Protein AF-A0A168FIW5-F1 (afdb_monomer)

Sequence (121 aa):
MRLHALKKQDAGGMKPGEPNIRGALEMEELLKLAQSAGWSVARRGVVSPPEAMRDGYWEAKIVTSRSFQEGVLSQGFSNAQEESVLAFVPQIEQAMEQLEYVGARVTTMEVAWAVLERQQV

Solvent-accessible surface area (backbone atoms only — not comparable to full-atom values): 7525 Å² total; per-residue (Å²): 137,60,74,45,80,70,52,77,88,68,91,65,79,84,57,95,86,60,88,79,76,66,61,81,70,54,70,69,58,50,52,52,53,39,40,78,70,57,31,45,80,77,45,71,52,74,46,76,61,62,90,87,45,51,60,33,38,52,52,52,53,46,58,61,28,69,68,41,52,54,52,55,68,69,66,73,62,54,70,70,56,46,48,68,58,55,66,48,35,64,56,51,52,51,52,52,51,54,30,50,75,72,74,47,72,63,61,44,73,66,44,77,49,71,44,74,41,69,70,84,128

Secondary structure (DSSP, 8-state):
--GGGTS----SPPPTT------PPPHHHHHHHHHHTTEEEEEEEEEPPPTT--HHHHHHHHHTSHHHHHHHHTT---HHHHHHHHTTHHHHHHHHHHHHHTT--PPPPPEEEEEEEE---

InterPro domains:
  IPR029063 S-adenosyl-L-methionine-dependent methyltransferase superfamily [G3DSA:3.40.50.150] (1-107)

Foldseek 3Di:
DQPLVQDDPDPDDDDVPPDPCSDDDDPVSVQVVCVVVQKDFPDKDKAFDPQPDCVQVVVLCCLLDPVVLVVLVVRPDPPVVSCVSVVCNVVSVVVQVVCVVVVHHGGDDIDIDTDIDHDDD

pLDDT: mean 83.43, std 15.23, range [42.78, 96.81]

Nearest PDB structures (foldseek):
  7qho-assembly1_A  TM=2.309E-01  e=7.704E-01  Corynebacterium glutamicum ATCC 13032

Organism: NCBI:txid1081108

Mean predicted aligned error: 7.93 Å

Structure (mmCIF, N/CA/C/O backbone):
data_AF-A0A168FIW5-F1
#
_entry.id   AF-A0A168FIW5-F1
#
loop_
_atom_site.group_PDB
_atom_site.id
_atom_site.type_symbol
_atom_site.label_atom_id
_atom_site.label_alt_id
_atom_site.label_comp_id
_atom_site.label_asym_id
_atom_site.label_entity_id
_atom_site.label_seq_id
_atom_site.pdbx_PDB_ins_code
_atom_site.Cartn_x
_atom_site.Cartn_y
_atom_site.Cartn_z
_atom_site.occupancy
_atom_site.B_iso_or_equiv
_atom_site.auth_seq_id
_atom_site.auth_comp_id
_atom_site.auth_asym_id
_atom_site.auth_atom_id
_atom_site.pdbx_PDB_model_num
ATOM 1 N N . MET A 1 1 ? -5.310 -4.766 11.934 1.00 50.88 1 MET A N 1
ATOM 2 C CA . MET A 1 1 ? -6.778 -4.610 11.784 1.00 50.88 1 MET A CA 1
ATOM 3 C C . MET A 1 1 ? -7.055 -4.141 10.358 1.00 50.88 1 MET A C 1
ATOM 5 O O . MET A 1 1 ? -6.243 -3.380 9.852 1.00 50.88 1 MET A O 1
ATOM 9 N N . ARG A 1 2 ? -8.105 -4.614 9.670 1.00 57.16 2 ARG A N 1
ATOM 10 C CA . ARG A 1 2 ? -8.351 -4.263 8.256 1.00 57.16 2 ARG A CA 1
ATOM 11 C C . ARG A 1 2 ? -9.496 -3.233 8.161 1.00 57.16 2 ARG A C 1
ATOM 13 O O . ARG A 1 2 ? -10.622 -3.571 8.501 1.00 57.16 2 ARG A O 1
ATOM 20 N N . LEU A 1 3 ? -9.222 -2.005 7.697 1.00 57.25 3 LEU A N 1
ATOM 21 C CA . LEU A 1 3 ? -10.173 -0.866 7.657 1.00 57.25 3 LEU A CA 1
ATOM 22 C C . LEU A 1 3 ? -11.531 -1.209 7.011 1.00 57.25 3 LEU A C 1
ATOM 24 O O . LEU A 1 3 ? -12.585 -0.789 7.473 1.00 57.25 3 LEU A O 1
ATOM 28 N N . HIS A 1 4 ? -11.522 -2.024 5.961 1.00 60.12 4 HIS A N 1
ATOM 29 C CA . HIS A 1 4 ? -12.734 -2.447 5.259 1.00 60.12 4 HIS A CA 1
ATOM 30 C C . HIS A 1 4 ? -13.662 -3.348 6.075 1.00 60.12 4 HIS A C 1
ATOM 32 O O . HIS A 1 4 ? -14.856 -3.379 5.806 1.00 60.12 4 HIS A O 1
ATOM 38 N N . ALA A 1 5 ? -13.119 -4.093 7.041 1.00 60.72 5 ALA A N 1
ATOM 39 C CA . ALA A 1 5 ? -13.896 -4.983 7.893 1.00 60.72 5 ALA A CA 1
ATOM 40 C C . ALA A 1 5 ? -14.692 -4.191 8.942 1.00 60.72 5 ALA A C 1
ATOM 42 O O . ALA A 1 5 ? -15.575 -4.744 9.589 1.00 60.72 5 ALA A O 1
ATOM 43 N N . LEU A 1 6 ? -14.371 -2.902 9.107 1.00 56.97 6 LEU A N 1
ATOM 44 C CA . LEU A 1 6 ? -15.032 -1.985 10.031 1.00 56.97 6 LEU A CA 1
ATOM 45 C C . LEU A 1 6 ? -16.151 -1.178 9.366 1.00 56.97 6 LEU A C 1
ATOM 47 O O . LEU A 1 6 ? -17.055 -0.710 10.054 1.00 56.97 6 LEU A O 1
ATOM 51 N N . LYS A 1 7 ? -16.114 -1.010 8.038 1.00 58.22 7 LYS A N 1
ATOM 52 C CA . LYS A 1 7 ? -17.191 -0.333 7.312 1.00 58.22 7 LYS A CA 1
ATOM 53 C C . LYS A 1 7 ? -18.417 -1.242 7.247 1.00 58.22 7 LYS A C 1
ATOM 55 O O . LYS A 1 7 ? -18.333 -2.368 6.755 1.00 58.22 7 LYS A O 1
ATOM 60 N N . LYS A 1 8 ? -19.583 -0.734 7.665 1.00 56.59 8 LYS A N 1
ATOM 61 C CA . LYS A 1 8 ? -20.862 -1.313 7.228 1.00 56.59 8 LYS A CA 1
ATOM 62 C C . LYS A 1 8 ? -20.891 -1.259 5.699 1.00 56.59 8 LYS A C 1
ATOM 64 O O . LYS A 1 8 ? -20.495 -0.256 5.109 1.00 56.59 8 LYS A O 1
ATOM 69 N N . GLN A 1 9 ? -21.299 -2.350 5.054 1.00 53.75 9 GLN A N 1
ATOM 70 C CA . GLN A 1 9 ? -21.519 -2.349 3.610 1.00 53.75 9 GLN A CA 1
ATOM 71 C C . GLN A 1 9 ? -22.715 -1.439 3.310 1.00 53.75 9 GLN A C 1
ATOM 73 O O . GLN A 1 9 ? -23.857 -1.889 3.327 1.00 53.75 9 GLN A O 1
ATOM 78 N N . ASP A 1 10 ? -22.463 -0.154 3.077 1.00 48.66 10 ASP A N 1
ATOM 79 C CA . ASP A 1 10 ? -23.500 0.750 2.598 1.00 48.66 10 ASP A CA 1
ATOM 80 C C . ASP A 1 10 ? -23.851 0.389 1.151 1.00 48.66 10 ASP A C 1
ATOM 82 O O . ASP A 1 10 ? -22.985 0.276 0.283 1.00 48.66 10 ASP A O 1
ATOM 86 N N . ALA A 1 11 ? -25.148 0.203 0.897 1.00 47.94 11 ALA A N 1
ATOM 87 C CA . ALA A 1 11 ? -25.722 -0.078 -0.420 1.00 47.94 11 ALA A CA 1
ATOM 88 C C . ALA A 1 11 ? -25.756 1.161 -1.347 1.00 47.94 11 ALA A C 1
ATOM 90 O O . ALA A 1 11 ? -26.326 1.111 -2.436 1.00 47.94 11 ALA A O 1
ATOM 91 N N . GLY A 1 12 ? -25.181 2.286 -0.908 1.00 50.69 12 GLY A N 1
ATOM 92 C CA . GLY A 1 12 ? -25.067 3.517 -1.682 1.00 50.69 12 GLY A CA 1
ATOM 93 C C . GLY A 1 12 ? -23.905 3.432 -2.667 1.00 50.69 12 GLY A C 1
ATOM 94 O O . GLY A 1 12 ? -22.799 3.056 -2.291 1.00 50.69 12 GLY A O 1
ATOM 95 N N . GLY A 1 13 ? -24.166 3.760 -3.933 1.00 51.50 13 GLY A N 1
ATOM 96 C CA . GLY A 1 13 ? -23.173 3.713 -5.005 1.00 51.50 13 GLY A CA 1
ATOM 97 C C . GLY A 1 13 ? -21.877 4.449 -4.654 1.00 51.50 13 GLY A C 1
ATOM 98 O O . GLY A 1 13 ? -21.897 5.513 -4.038 1.00 51.50 13 GLY A O 1
ATOM 99 N N . MET A 1 14 ? -20.758 3.852 -5.066 1.00 52.03 14 MET A N 1
ATOM 100 C CA . MET A 1 14 ? -19.405 4.313 -4.766 1.00 52.03 14 MET A CA 1
ATOM 101 C C . MET A 1 14 ? -19.202 5.747 -5.264 1.00 52.03 14 MET A C 1
ATOM 103 O O . MET A 1 14 ? -19.408 6.032 -6.449 1.00 52.03 14 MET A O 1
ATOM 107 N N . LYS A 1 15 ? -18.812 6.660 -4.372 1.00 56.97 15 LYS A N 1
ATOM 108 C CA . LYS A 1 15 ? -18.520 8.044 -4.768 1.00 56.97 15 LYS A CA 1
ATOM 109 C C . LYS A 1 15 ? -17.138 8.105 -5.430 1.00 56.97 15 LYS A C 1
ATOM 111 O O . LYS A 1 15 ? -16.210 7.450 -4.949 1.00 56.97 15 LYS A O 1
ATOM 116 N N . PRO A 1 16 ? -16.950 8.903 -6.497 1.00 42.78 16 PRO A N 1
ATOM 117 C CA . PRO A 1 16 ? -15.618 9.170 -7.031 1.00 42.78 16 PRO A CA 1
ATOM 118 C C . PRO A 1 16 ? -14.711 9.720 -5.918 1.00 42.78 16 PRO A C 1
ATOM 120 O O . PRO A 1 16 ? -15.031 10.745 -5.320 1.00 42.78 16 PRO A O 1
ATOM 123 N N . GLY A 1 17 ? -13.614 9.021 -5.615 1.00 52.50 17 GLY A N 1
ATOM 124 C CA . GLY A 1 17 ? -12.677 9.384 -4.542 1.00 52.50 17 GLY A CA 1
ATOM 125 C C . GLY A 1 17 ? -12.814 8.584 -3.241 1.00 52.50 17 GLY A C 1
ATOM 126 O O . GLY A 1 17 ? -12.033 8.807 -2.319 1.00 52.50 17 GLY A O 1
ATOM 127 N N . GLU A 1 18 ? -13.754 7.639 -3.142 1.00 58.22 18 GLU A N 1
ATOM 128 C CA . GLU A 1 18 ? -13.751 6.688 -2.027 1.00 58.22 18 GLU A CA 1
ATOM 129 C C . GLU A 1 18 ? -12.558 5.716 -2.128 1.00 58.22 18 GLU A C 1
ATOM 131 O O . GLU A 1 18 ? -12.280 5.196 -3.211 1.00 58.22 18 GLU A O 1
ATOM 136 N N . PRO A 1 19 ? -11.851 5.432 -1.015 1.00 56.06 19 PRO A N 1
ATOM 137 C CA . PRO A 1 19 ? -10.819 4.403 -0.992 1.00 56.06 19 PRO A CA 1
ATOM 138 C C . PRO A 1 19 ? -11.416 3.036 -1.351 1.00 56.06 19 PRO A C 1
ATOM 140 O O . PRO A 1 19 ? -12.276 2.512 -0.636 1.00 56.06 19 PRO A O 1
ATOM 143 N N . ASN A 1 20 ? -10.938 2.450 -2.450 1.00 58.38 20 ASN A N 1
ATOM 144 C CA . ASN A 1 20 ? -11.497 1.220 -3.026 1.00 58.38 20 ASN A CA 1
ATOM 145 C C . ASN A 1 20 ? -10.805 -0.056 -2.551 1.00 58.38 20 ASN A C 1
ATOM 147 O O . ASN A 1 20 ? -11.297 -1.158 -2.803 1.00 58.38 20 ASN A O 1
ATOM 151 N N . ILE A 1 21 ? -9.685 0.069 -1.839 1.00 59.44 21 ILE A N 1
ATOM 152 C CA . ILE A 1 21 ? -8.975 -1.078 -1.280 1.00 59.44 21 ILE A CA 1
ATOM 153 C C . ILE A 1 21 ? -9.751 -1.558 -0.055 1.00 59.44 21 ILE A C 1
ATOM 155 O O . ILE A 1 21 ? -9.543 -1.126 1.081 1.00 59.44 21 ILE A O 1
ATOM 159 N N . ARG A 1 22 ? -10.657 -2.510 -0.288 1.00 58.50 22 ARG A N 1
ATOM 160 C CA . ARG A 1 22 ? -11.442 -3.194 0.746 1.00 58.50 22 ARG A CA 1
ATOM 161 C C . ARG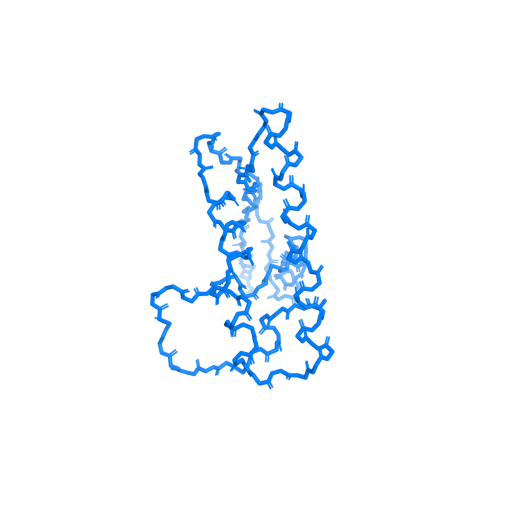 A 1 22 ? -10.624 -4.297 1.431 1.00 58.50 22 ARG A C 1
ATOM 163 O O . ARG A 1 22 ? -11.163 -5.328 1.781 1.00 58.50 22 ARG A O 1
ATOM 170 N N . GLY A 1 23 ? -9.328 -4.034 1.622 1.00 58.06 23 GLY A N 1
ATOM 171 C CA . GLY A 1 23 ? -8.257 -4.925 2.071 1.00 58.06 23 GLY A CA 1
ATOM 172 C C . GLY A 1 23 ? -7.937 -6.088 1.140 1.00 58.06 23 GLY A C 1
ATOM 173 O O . GLY A 1 23 ? -8.810 -6.732 0.570 1.00 58.06 23 GLY A O 1
ATOM 174 N N . ALA A 1 24 ? -6.642 -6.353 1.018 1.00 59.25 24 ALA A N 1
ATOM 175 C CA . ALA A 1 24 ? -6.132 -7.507 0.310 1.00 59.25 24 ALA A CA 1
ATOM 176 C C . ALA A 1 24 ? -6.023 -8.676 1.298 1.00 59.25 24 ALA A C 1
ATOM 178 O O . ALA A 1 24 ? -5.394 -8.559 2.350 1.00 59.25 24 ALA A O 1
ATOM 179 N N . LEU A 1 25 ? -6.682 -9.790 0.985 1.00 66.88 25 LEU A N 1
ATOM 180 C CA . LEU A 1 25 ? -6.151 -11.086 1.392 1.00 66.88 25 LEU A CA 1
ATOM 181 C C . LEU A 1 25 ? -4.831 -11.272 0.642 1.00 66.88 25 LEU A C 1
ATOM 183 O O . LEU A 1 25 ? -4.737 -10.882 -0.526 1.00 66.88 25 LEU A O 1
ATOM 187 N N . GLU A 1 26 ? -3.836 -11.866 1.294 1.00 82.94 26 GLU A N 1
ATOM 188 C CA . GLU A 1 26 ? -2.620 -12.254 0.581 1.00 82.94 26 GLU A CA 1
ATOM 189 C C . GLU A 1 26 ? -2.994 -13.228 -0.542 1.00 82.94 26 GLU A C 1
ATOM 191 O O . GLU A 1 26 ? -3.949 -14.004 -0.412 1.00 82.94 26 GLU A O 1
ATOM 196 N N . MET A 1 27 ? -2.249 -13.217 -1.650 1.00 86.50 27 MET A N 1
ATOM 197 C CA . MET A 1 27 ? -2.559 -14.067 -2.807 1.00 86.50 27 MET A CA 1
ATOM 198 C C . MET A 1 27 ? -2.765 -15.532 -2.393 1.00 86.50 27 MET A C 1
ATOM 200 O O . MET A 1 27 ? -3.727 -16.170 -2.807 1.00 86.50 27 MET A O 1
ATOM 204 N N . GLU A 1 28 ? -1.910 -16.056 -1.517 1.00 90.00 28 GLU A N 1
ATOM 205 C CA . GLU A 1 28 ? -2.005 -17.436 -1.030 1.00 90.00 28 GLU A CA 1
ATOM 206 C C . GLU A 1 28 ? -3.271 -17.701 -0.201 1.00 90.00 28 GLU A C 1
ATOM 208 O O . GLU A 1 28 ? -3.827 -18.798 -0.250 1.00 90.00 28 GLU A O 1
ATOM 213 N N . GLU A 1 29 ? -3.770 -16.709 0.538 1.00 89.44 29 GLU A N 1
ATOM 214 C CA . GLU A 1 29 ? -5.039 -16.822 1.264 1.00 89.44 29 GLU A CA 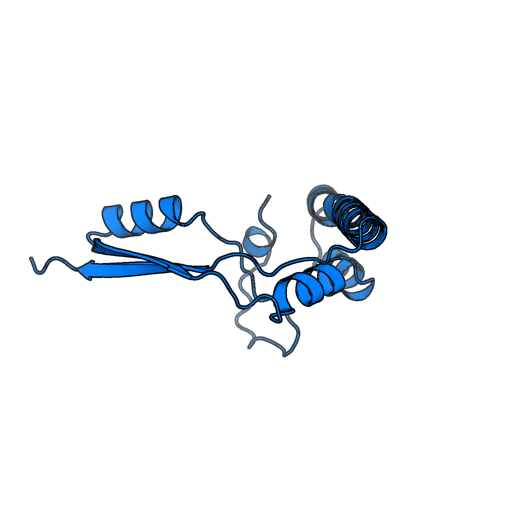1
ATOM 215 C C . GLU A 1 29 ? -6.222 -16.882 0.286 1.00 89.44 29 GLU A C 1
ATOM 217 O O . GLU A 1 29 ? -7.114 -17.718 0.450 1.00 89.44 29 GLU A O 1
ATOM 222 N N . LEU A 1 30 ? -6.197 -16.058 -0.771 1.00 88.56 30 LEU A N 1
ATOM 223 C CA . LEU A 1 30 ? -7.203 -16.085 -1.841 1.00 88.56 30 LEU A CA 1
ATOM 224 C C . LEU A 1 30 ? -7.223 -17.432 -2.570 1.00 88.56 30 LEU A C 1
ATOM 226 O O . LEU A 1 30 ? -8.294 -17.995 -2.799 1.00 88.56 30 LEU A O 1
ATOM 230 N N . LEU A 1 31 ? -6.050 -17.974 -2.908 1.00 91.88 31 LEU A N 1
ATOM 231 C CA . LEU A 1 31 ? -5.950 -19.255 -3.612 1.00 91.88 31 LEU A CA 1
ATOM 232 C C . LEU A 1 31 ? -6.409 -20.429 -2.742 1.00 91.88 31 LEU A C 1
ATOM 234 O O . LEU A 1 31 ? -7.101 -21.315 -3.243 1.00 91.88 31 LEU A O 1
ATOM 238 N N . LYS A 1 32 ? -6.086 -20.427 -1.443 1.00 91.75 32 LYS A N 1
ATOM 239 C CA . LYS A 1 32 ? -6.590 -21.438 -0.497 1.00 91.75 32 LYS A CA 1
ATOM 240 C C . LYS A 1 32 ? -8.113 -21.408 -0.391 1.00 91.75 32 LYS A C 1
ATOM 242 O O . LYS A 1 32 ? -8.738 -22.466 -0.379 1.00 91.75 32 LYS A O 1
ATOM 247 N N . LEU A 1 33 ? -8.708 -20.215 -0.349 1.00 91.06 33 LEU A N 1
ATOM 248 C CA . LEU A 1 33 ? -10.162 -20.059 -0.333 1.00 91.06 33 LEU A CA 1
ATOM 249 C C . LEU A 1 33 ? -10.804 -20.545 -1.641 1.00 91.06 33 LEU A C 1
ATOM 251 O O . LEU A 1 33 ? -11.840 -21.203 -1.617 1.00 91.06 33 LEU A O 1
ATOM 255 N N . ALA A 1 34 ? -10.183 -20.263 -2.787 1.00 90.88 34 ALA A N 1
ATOM 256 C CA . ALA A 1 34 ? -10.656 -20.772 -4.071 1.00 90.88 34 ALA A CA 1
ATOM 257 C C . ALA A 1 34 ? -10.632 -22.312 -4.113 1.00 90.88 34 ALA A C 1
ATOM 259 O O . ALA A 1 34 ? -11.606 -22.936 -4.536 1.00 90.88 34 ALA A O 1
ATOM 260 N N . GLN A 1 35 ? -9.558 -22.924 -3.608 1.00 91.69 35 GLN A N 1
ATOM 261 C CA . GLN A 1 35 ? -9.421 -24.381 -3.519 1.00 91.69 35 GLN A CA 1
ATOM 262 C C . GLN A 1 35 ? -10.467 -25.021 -2.613 1.00 91.69 35 GLN A C 1
ATOM 264 O O . GLN A 1 35 ? -11.097 -26.000 -3.012 1.00 91.69 35 GLN A O 1
ATOM 269 N N . SER A 1 36 ? -10.718 -24.452 -1.430 1.00 92.19 36 SER A N 1
ATOM 270 C CA . SER A 1 36 ? -11.774 -24.961 -0.545 1.00 92.19 36 SER A CA 1
ATOM 271 C C . SER A 1 36 ? -13.176 -24.822 -1.150 1.00 92.19 36 SER A C 1
ATOM 273 O O . SER A 1 36 ? -14.074 -25.579 -0.789 1.00 92.19 36 SER A O 1
ATOM 275 N N . ALA A 1 37 ? -13.355 -23.912 -2.111 1.00 92.56 37 ALA A N 1
ATOM 276 C CA . ALA A 1 37 ? -14.579 -23.736 -2.886 1.00 92.56 37 ALA A CA 1
ATOM 277 C C . ALA A 1 37 ? -14.649 -24.599 -4.169 1.00 92.56 37 ALA A C 1
ATOM 279 O O . ALA A 1 37 ? -15.561 -24.411 -4.977 1.00 92.56 37 ALA A O 1
ATOM 280 N N . GLY A 1 38 ? -13.713 -25.534 -4.375 1.00 93.94 38 GLY A N 1
ATOM 281 C CA . GLY A 1 38 ? -13.724 -26.470 -5.508 1.00 93.94 38 GLY A CA 1
ATOM 282 C C . GLY A 1 38 ? -13.093 -25.939 -6.800 1.00 93.94 38 GLY A C 1
ATOM 283 O O . GLY A 1 38 ? -13.351 -26.479 -7.877 1.00 93.94 38 GLY A O 1
ATOM 284 N N . TRP A 1 39 ? -12.282 -24.883 -6.717 1.00 95.62 39 TRP A N 1
ATOM 285 C CA . TRP A 1 39 ? -11.502 -24.375 -7.846 1.00 95.62 39 TRP A CA 1
ATOM 286 C C . TRP A 1 39 ? -10.059 -24.869 -7.785 1.00 95.62 39 TRP A C 1
ATOM 288 O O . TRP A 1 39 ? -9.445 -24.907 -6.724 1.00 95.62 39 TRP A O 1
ATOM 298 N N . SER A 1 40 ? -9.466 -25.176 -8.930 1.00 94.50 40 SER A N 1
ATOM 299 C CA . SER A 1 40 ? -8.033 -25.451 -9.045 1.00 94.50 40 SER A CA 1
ATOM 300 C C . SER A 1 40 ? -7.295 -24.264 -9.655 1.00 94.50 40 SER A C 1
ATOM 302 O O . SER A 1 40 ? -7.833 -23.544 -10.495 1.00 94.50 40 SER A O 1
ATOM 304 N N . VAL A 1 41 ? -6.038 -24.066 -9.257 1.00 94.50 41 VAL A N 1
ATOM 305 C CA . VAL A 1 41 ? -5.165 -23.047 -9.8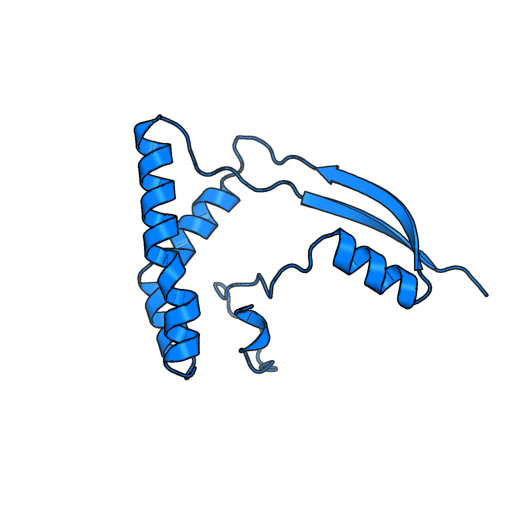53 1.00 94.50 41 VAL A CA 1
ATOM 306 C C . VAL A 1 41 ? -4.537 -23.624 -11.115 1.00 94.50 41 VAL A C 1
ATOM 308 O O . VAL A 1 41 ? -3.659 -24.476 -11.026 1.00 94.50 41 VAL A O 1
ATOM 311 N N . ALA A 1 42 ? -4.971 -23.156 -12.282 1.00 95.25 42 ALA A N 1
ATOM 312 C CA . ALA A 1 42 ? -4.415 -23.595 -13.561 1.00 95.25 42 ALA A CA 1
ATOM 313 C C . ALA A 1 42 ? -3.088 -22.890 -13.862 1.00 95.25 42 ALA A C 1
ATOM 315 O O . ALA A 1 42 ? -2.115 -23.503 -14.299 1.00 95.25 42 ALA A O 1
ATOM 316 N N . ARG A 1 43 ? -3.039 -21.574 -13.618 1.00 95.88 43 ARG A N 1
ATOM 317 C CA . ARG A 1 43 ? -1.855 -20.730 -13.824 1.00 95.88 43 ARG A CA 1
ATOM 318 C C . ARG A 1 43 ? -1.824 -19.616 -12.792 1.00 95.88 43 ARG A C 1
ATOM 320 O O . ARG A 1 43 ? -2.868 -19.173 -12.321 1.00 95.88 43 ARG A O 1
ATOM 327 N N . ARG A 1 44 ? -0.631 -19.123 -12.483 1.00 95.69 44 ARG A N 1
ATOM 328 C CA . ARG A 1 44 ? -0.438 -17.927 -11.664 1.00 95.69 44 ARG A CA 1
ATOM 329 C C . ARG A 1 44 ? 0.838 -17.207 -12.052 1.00 95.69 44 ARG A C 1
ATOM 331 O O . ARG A 1 44 ? 1.727 -17.814 -12.649 1.00 95.69 44 ARG A O 1
ATOM 338 N N . GLY A 1 45 ? 0.930 -15.944 -11.679 1.00 94.94 45 GLY A N 1
ATOM 339 C CA . GLY A 1 45 ? 2.128 -15.157 -11.888 1.00 94.94 45 GLY A CA 1
ATOM 340 C C . GLY A 1 45 ? 2.050 -13.803 -11.213 1.00 94.94 45 GLY A C 1
ATOM 341 O O . GLY A 1 45 ? 1.097 -13.482 -10.501 1.00 94.94 45 GLY A O 1
ATOM 342 N N . VAL A 1 46 ? 3.086 -13.021 -11.474 1.00 94.81 46 VAL A N 1
ATOM 343 C CA . VAL A 1 46 ? 3.238 -11.657 -10.995 1.00 94.81 46 VAL A CA 1
ATOM 344 C C . VAL A 1 46 ? 3.504 -10.767 -12.201 1.00 94.81 46 VAL A C 1
ATOM 346 O O . VAL A 1 46 ? 4.187 -11.174 -13.143 1.00 94.81 46 VAL A O 1
ATOM 349 N N . VAL A 1 47 ? 2.918 -9.577 -12.192 1.00 94.19 47 VAL A N 1
ATOM 350 C CA . VAL A 1 47 ? 3.199 -8.509 -13.147 1.00 94.19 47 VAL A CA 1
ATOM 351 C C . VAL A 1 47 ? 3.842 -7.371 -12.375 1.00 94.19 47 VAL A C 1
ATOM 353 O O . VAL A 1 47 ? 3.206 -6.761 -11.513 1.00 94.19 47 VAL A O 1
ATOM 356 N N . SER A 1 48 ? 5.101 -7.084 -12.691 1.00 94.12 48 SER A N 1
ATOM 357 C CA . SER A 1 48 ? 5.781 -5.905 -12.169 1.00 94.12 48 SER A CA 1
ATOM 358 C C . SER A 1 48 ? 5.291 -4.675 -12.948 1.00 94.12 48 SER A C 1
ATOM 360 O O . SER A 1 48 ? 5.307 -4.688 -14.186 1.00 94.12 48 SER A O 1
ATOM 362 N N . PRO A 1 49 ? 4.808 -3.623 -12.269 1.00 92.62 49 PRO A N 1
ATOM 363 C CA . PRO A 1 49 ? 4.361 -2.413 -12.941 1.00 92.62 49 PRO A CA 1
ATOM 364 C C . PRO A 1 49 ? 5.545 -1.680 -13.595 1.00 92.62 49 PRO A C 1
ATOM 366 O O . PRO A 1 49 ? 6.678 -1.793 -13.123 1.00 92.62 49 PRO A O 1
ATOM 369 N N . PRO A 1 50 ? 5.308 -0.888 -14.658 1.00 93.31 50 PRO A N 1
ATOM 370 C CA . PRO A 1 50 ? 6.338 -0.015 -15.213 1.00 93.31 50 PRO A CA 1
ATOM 371 C C . PRO A 1 50 ? 6.880 0.950 -14.151 1.00 93.31 50 PRO A C 1
ATOM 373 O O . PRO A 1 50 ? 6.103 1.494 -13.370 1.00 93.31 50 PRO A O 1
ATOM 376 N N . GLU A 1 51 ? 8.179 1.260 -14.179 1.00 87.88 51 GLU A N 1
ATOM 377 C CA . GLU A 1 51 ? 8.801 2.186 -13.211 1.00 87.88 51 GLU A CA 1
ATOM 378 C C . GLU A 1 51 ? 8.154 3.582 -13.197 1.00 87.88 51 GLU A C 1
ATOM 380 O O . GLU A 1 51 ? 8.129 4.262 -12.174 1.00 87.88 51 GLU A O 1
ATOM 385 N N . ALA A 1 52 ? 7.599 4.014 -14.333 1.00 91.12 52 ALA A N 1
ATOM 386 C CA . ALA A 1 52 ? 6.908 5.294 -14.457 1.00 91.12 52 ALA A CA 1
ATOM 387 C C . ALA A 1 52 ? 5.497 5.305 -13.833 1.00 91.12 52 ALA A C 1
ATOM 389 O O . ALA A 1 52 ? 4.881 6.370 -13.759 1.00 91.12 52 ALA A O 1
ATOM 390 N N . MET A 1 53 ? 4.966 4.152 -13.409 1.00 93.75 53 MET A N 1
ATOM 391 C CA . MET A 1 53 ? 3.646 4.040 -12.786 1.00 93.75 53 MET A CA 1
ATOM 392 C C . MET A 1 53 ? 3.665 4.647 -11.380 1.00 93.75 53 MET A C 1
ATOM 394 O O . MET A 1 53 ? 4.433 4.229 -10.512 1.00 93.75 53 MET A O 1
ATOM 398 N N . ARG A 1 54 ? 2.805 5.647 -11.155 1.00 91.38 54 ARG A N 1
ATOM 399 C CA . ARG A 1 54 ? 2.818 6.494 -9.950 1.00 91.38 54 ARG A CA 1
ATOM 400 C C . ARG A 1 54 ? 1.760 6.129 -8.916 1.00 91.38 54 ARG A C 1
ATOM 402 O O . ARG A 1 54 ? 1.663 6.829 -7.912 1.00 91.38 54 ARG A O 1
ATOM 409 N N . ASP A 1 55 ? 1.005 5.062 -9.134 1.00 90.88 55 ASP A N 1
ATOM 410 C CA . ASP A 1 55 ? -0.087 4.621 -8.271 1.00 90.88 55 ASP A CA 1
ATOM 411 C C . ASP A 1 55 ? 0.372 4.466 -6.816 1.00 90.88 55 ASP A C 1
ATOM 413 O O . ASP A 1 55 ? -0.221 5.074 -5.931 1.00 90.88 55 ASP A O 1
ATOM 417 N N . GLY A 1 56 ? 1.506 3.798 -6.562 1.00 90.38 56 GLY A N 1
ATOM 418 C CA . GLY A 1 56 ? 2.060 3.691 -5.204 1.00 90.38 56 GLY A CA 1
ATOM 419 C C . GLY A 1 56 ? 2.314 5.051 -4.537 1.00 90.38 56 GLY A C 1
ATOM 420 O O . GLY A 1 56 ? 1.972 5.257 -3.374 1.00 90.38 56 GLY A O 1
ATOM 421 N N . TYR A 1 57 ? 2.852 6.019 -5.287 1.00 91.88 57 TYR A N 1
ATOM 422 C CA . TYR A 1 57 ? 3.073 7.382 -4.797 1.00 91.88 57 TYR A CA 1
ATOM 423 C C . TYR A 1 57 ? 1.762 8.131 -4.526 1.00 91.88 57 TYR A C 1
ATOM 425 O O . TYR A 1 57 ? 1.653 8.828 -3.516 1.00 91.88 57 TYR A O 1
ATOM 433 N N . TRP A 1 58 ? 0.782 8.022 -5.426 1.00 91.25 58 TRP A N 1
ATOM 434 C CA . TRP A 1 58 ? -0.513 8.682 -5.266 1.00 91.25 58 TRP A CA 1
ATOM 435 C C . TRP A 1 58 ? -1.279 8.134 -4.066 1.00 91.25 58 TRP A C 1
ATOM 437 O O . TRP A 1 58 ? -1.754 8.926 -3.256 1.00 91.25 58 TRP A O 1
ATOM 447 N N . GLU A 1 59 ? -1.327 6.814 -3.900 1.00 89.44 59 GLU A N 1
ATOM 448 C CA . GLU A 1 59 ? -1.999 6.180 -2.763 1.00 89.44 59 GLU A CA 1
ATOM 449 C C . GLU A 1 59 ? -1.328 6.550 -1.435 1.00 89.44 59 GLU A C 1
ATOM 451 O O . GLU A 1 59 ? -2.012 6.927 -0.483 1.00 89.44 59 GLU A O 1
ATOM 456 N N . ALA A 1 60 ? 0.011 6.559 -1.381 1.00 91.19 60 ALA A N 1
ATOM 457 C CA . ALA A 1 60 ? 0.735 7.018 -0.196 1.00 91.19 60 ALA A CA 1
ATOM 458 C C . ALA A 1 60 ? 0.394 8.482 0.145 1.00 91.19 60 ALA A C 1
ATOM 460 O O . ALA A 1 60 ? 0.051 8.782 1.287 1.00 91.19 60 ALA A O 1
ATOM 461 N N . LYS A 1 61 ? 0.376 9.380 -0.854 1.00 92.00 61 LYS A N 1
ATOM 462 C CA . LYS A 1 61 ? -0.027 10.787 -0.669 1.00 92.00 61 LYS A CA 1
ATOM 463 C C . LYS A 1 61 ? -1.471 10.949 -0.197 1.00 92.00 61 LYS A C 1
ATOM 465 O O . LYS A 1 61 ? -1.749 11.870 0.569 1.00 92.00 61 LYS A O 1
ATOM 470 N N . ILE A 1 62 ? -2.388 10.102 -0.662 1.00 89.81 62 ILE A N 1
ATOM 471 C CA . ILE A 1 62 ? -3.778 10.118 -0.201 1.00 89.81 62 ILE A CA 1
ATOM 472 C C . ILE A 1 62 ? -3.849 9.688 1.261 1.00 89.81 62 ILE A C 1
ATOM 474 O O . ILE A 1 62 ? -4.457 10.405 2.053 1.00 89.81 62 ILE A O 1
ATOM 478 N N . VAL A 1 63 ? -3.200 8.588 1.646 1.00 89.00 63 VAL A N 1
ATOM 479 C CA . VAL A 1 63 ? -3.230 8.092 3.034 1.00 89.00 63 VAL A CA 1
ATOM 480 C C . VAL A 1 63 ? -2.621 9.098 4.014 1.00 89.00 63 VAL A C 1
ATOM 482 O O . VAL A 1 63 ? -3.144 9.273 5.113 1.00 89.00 63 VAL A O 1
ATOM 485 N N . THR A 1 64 ? -1.572 9.819 3.616 1.00 92.62 64 THR A N 1
ATOM 486 C CA . THR A 1 64 ? -0.975 10.871 4.455 1.00 92.62 64 THR A CA 1
ATOM 487 C C . THR A 1 64 ? -1.714 12.208 4.370 1.00 92.62 64 THR A C 1
ATOM 489 O O . THR A 1 64 ? -1.359 13.166 5.051 1.00 92.62 64 THR A O 1
ATOM 492 N N . SER A 1 65 ? -2.748 12.329 3.534 1.00 92.75 65 SER A N 1
ATOM 493 C CA . SER A 1 65 ? -3.490 13.581 3.401 1.00 92.75 65 SER A CA 1
ATOM 494 C C . SER A 1 65 ? -4.351 13.863 4.632 1.00 92.75 65 SER A C 1
ATOM 496 O O . SER A 1 65 ? -4.953 12.968 5.231 1.00 92.75 65 SER A O 1
ATOM 498 N N . ARG A 1 66 ? -4.515 15.150 4.950 1.00 92.62 66 ARG A N 1
ATOM 499 C CA . ARG A 1 66 ? -5.465 15.603 5.974 1.00 92.62 66 ARG A CA 1
ATOM 500 C C . ARG A 1 66 ? -6.888 15.106 5.699 1.00 92.62 66 ARG A C 1
ATOM 502 O O . ARG A 1 66 ? -7.571 14.675 6.620 1.00 92.62 66 ARG A O 1
ATOM 509 N N . SER A 1 67 ? -7.304 15.105 4.432 1.00 89.62 67 SER A N 1
ATOM 510 C CA . SER A 1 67 ? -8.621 14.615 4.014 1.00 89.62 67 SER A CA 1
ATOM 511 C C . SER A 1 67 ? -8.844 13.138 4.335 1.00 89.62 67 SER A C 1
ATOM 513 O O . SER A 1 67 ? -9.962 12.756 4.671 1.00 89.62 67 SER A O 1
ATOM 515 N N . PHE A 1 68 ? -7.805 12.301 4.265 1.00 88.88 68 PHE A N 1
ATOM 516 C CA . PHE A 1 68 ? -7.918 10.900 4.665 1.00 88.88 68 PHE A CA 1
ATOM 517 C C . PHE A 1 68 ? -8.109 10.773 6.176 1.00 88.88 68 PHE A C 1
ATOM 519 O O . PHE A 1 68 ? -9.008 10.060 6.617 1.00 88.88 68 PHE A O 1
ATOM 526 N N . GLN A 1 69 ? -7.319 11.506 6.964 1.00 90.62 69 GLN A N 1
ATOM 527 C CA . GLN A 1 69 ? -7.417 11.491 8.426 1.00 90.62 69 GLN A CA 1
ATOM 528 C C . GLN A 1 69 ? -8.797 11.966 8.906 1.00 90.62 69 GLN A C 1
ATOM 530 O O . GLN A 1 69 ? -9.455 11.276 9.682 1.00 90.62 69 GLN A O 1
ATOM 535 N N . GLU A 1 70 ? -9.283 13.095 8.380 1.00 90.56 70 GLU A N 1
ATOM 536 C CA . GLU A 1 70 ? -10.643 13.594 8.639 1.00 90.56 70 GLU A CA 1
ATOM 537 C C . GLU A 1 70 ? -11.705 12.580 8.186 1.00 90.56 70 GLU A C 1
ATOM 539 O O . GLU A 1 70 ? -12.689 12.337 8.886 1.00 90.56 70 GLU A O 1
ATOM 544 N N . GLY A 1 71 ? -11.467 11.926 7.046 1.00 86.50 71 GLY A N 1
ATOM 545 C CA . GLY A 1 71 ? -12.297 10.844 6.535 1.00 86.50 71 GLY A CA 1
ATOM 546 C C . GLY A 1 71 ? -12.431 9.684 7.520 1.00 86.50 71 GLY A C 1
ATOM 547 O O . GLY A 1 71 ? -13.556 9.236 7.736 1.00 86.50 71 GLY A O 1
ATOM 548 N N . VAL A 1 72 ? -11.335 9.238 8.145 1.00 86.19 72 VAL A N 1
ATOM 549 C CA . VAL A 1 72 ? -11.330 8.173 9.169 1.00 86.19 72 VAL A CA 1
ATOM 550 C C . VAL A 1 72 ? -12.118 8.596 10.409 1.00 86.19 72 VAL A C 1
ATOM 552 O O . VAL A 1 72 ? -13.005 7.855 10.827 1.00 86.19 72 VAL A O 1
ATOM 555 N N . LEU A 1 73 ? -11.860 9.797 10.938 1.00 88.19 73 LEU A N 1
ATOM 556 C CA . LEU A 1 73 ? -12.541 10.330 12.130 1.00 88.19 73 LEU A CA 1
ATOM 557 C C . LEU A 1 73 ? -14.053 10.520 11.911 1.00 88.19 73 LEU A C 1
ATOM 559 O O . LEU A 1 73 ? -14.856 10.424 12.834 1.00 88.19 73 LEU A O 1
ATOM 563 N N . SER A 1 74 ? -14.473 10.769 10.667 1.00 86.19 74 SER A N 1
ATOM 564 C CA . SER A 1 74 ? -15.892 10.929 10.326 1.00 86.19 74 SER A CA 1
ATOM 565 C C . SER A 1 74 ? -16.680 9.612 10.228 1.00 86.19 74 SER A C 1
ATOM 567 O O . SER A 1 74 ? -17.902 9.654 10.095 1.00 86.19 74 SER A O 1
ATOM 569 N N . GLN A 1 75 ? -16.024 8.442 10.289 1.00 79.12 75 GLN A N 1
ATOM 570 C CA . GLN A 1 75 ? -16.692 7.138 10.129 1.00 79.12 75 GLN A CA 1
ATOM 571 C C . GLN A 1 75 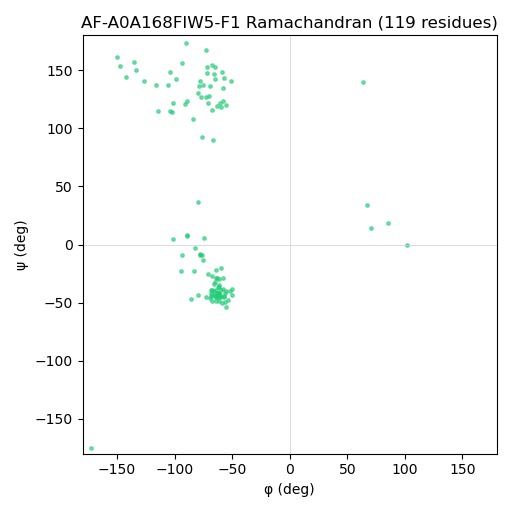? -17.445 6.664 11.384 1.00 79.12 75 GLN A C 1
ATOM 573 O O . GLN A 1 75 ? -18.167 5.669 11.310 1.00 79.12 75 GLN A O 1
ATOM 578 N N . GLY A 1 76 ? -17.283 7.338 12.530 1.00 82.25 76 GLY A N 1
ATOM 579 C CA . GLY A 1 76 ? -17.906 6.924 13.792 1.00 82.25 76 GLY A CA 1
ATOM 580 C C . GLY A 1 76 ? -17.350 5.602 14.331 1.00 82.25 76 GLY A C 1
ATOM 581 O O . GLY A 1 76 ? -18.097 4.795 14.889 1.00 82.25 76 GLY A O 1
ATOM 582 N N . PHE A 1 77 ? -16.056 5.352 14.118 1.00 85.00 77 PHE A N 1
ATOM 583 C CA . PHE A 1 77 ? -15.357 4.208 14.695 1.00 85.00 77 PHE A CA 1
ATOM 584 C C . PHE A 1 77 ? -15.125 4.409 16.198 1.00 85.00 77 PHE A C 1
ATOM 586 O O . PHE A 1 77 ? -15.306 5.496 16.741 1.00 85.00 77 PHE A O 1
ATOM 593 N N . SER A 1 78 ? -14.737 3.345 16.905 1.00 88.44 78 SER A N 1
ATOM 594 C CA . SER A 1 78 ? -14.259 3.513 18.279 1.00 88.44 78 SER A CA 1
ATOM 595 C C . SER A 1 78 ? -12.876 4.168 18.289 1.00 88.44 78 SER A C 1
ATOM 597 O O . SER A 1 78 ? -12.084 3.952 17.372 1.00 88.44 78 SER A O 1
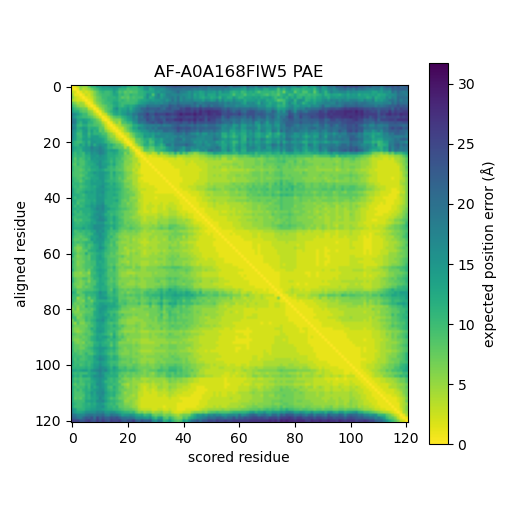ATOM 599 N N . ASN A 1 79 ? -12.536 4.882 19.365 1.00 89.00 79 ASN A N 1
ATOM 600 C CA . ASN A 1 79 ? -11.225 5.532 19.499 1.00 89.00 79 ASN A CA 1
ATOM 601 C C . ASN A 1 79 ? -10.055 4.564 19.239 1.00 89.00 79 ASN A C 1
ATOM 603 O O . ASN A 1 79 ? -9.103 4.916 18.558 1.00 89.00 79 ASN A O 1
ATOM 607 N N . ALA A 1 80 ? -10.151 3.317 19.718 1.00 88.00 80 ALA A N 1
ATOM 608 C CA . ALA A 1 80 ? -9.119 2.300 19.499 1.00 88.00 80 ALA A CA 1
ATOM 609 C C . ALA A 1 80 ? -8.982 1.891 18.019 1.00 88.00 80 ALA A C 1
ATOM 611 O O . ALA A 1 80 ? -7.891 1.566 17.554 1.00 88.00 80 ALA A O 1
ATOM 612 N N . GLN A 1 81 ? -10.086 1.886 17.267 1.00 84.12 81 GLN A N 1
ATOM 613 C CA . GLN A 1 81 ? -10.076 1.601 15.833 1.00 84.12 81 GLN A CA 1
ATOM 614 C C . GLN A 1 81 ? -9.479 2.769 15.046 1.00 84.12 81 GLN A C 1
ATOM 616 O O . GLN A 1 81 ? -8.624 2.536 14.192 1.00 84.12 81 GLN A O 1
ATOM 621 N N . GLU A 1 82 ? -9.880 4.002 15.361 1.00 89.19 82 GLU A N 1
ATOM 622 C CA . GLU A 1 82 ? -9.320 5.215 14.753 1.00 89.19 82 GLU A CA 1
ATOM 623 C C . GLU A 1 82 ? -7.814 5.304 14.995 1.00 89.19 82 GLU A C 1
ATOM 625 O O . GLU A 1 82 ? -7.045 5.414 14.041 1.00 89.19 82 GLU A O 1
ATOM 630 N N . GLU A 1 83 ? -7.386 5.147 16.249 1.00 89.50 83 GLU A N 1
ATOM 631 C CA . GLU A 1 83 ? -5.976 5.142 16.637 1.00 89.50 83 GLU A CA 1
ATOM 632 C C . GLU A 1 83 ? -5.198 4.060 15.883 1.00 89.50 83 GLU A C 1
ATOM 634 O O . GLU A 1 83 ? -4.139 4.338 15.324 1.00 89.50 83 GLU A O 1
ATOM 639 N N . SER A 1 84 ? -5.751 2.846 15.773 1.00 88.25 84 SER A N 1
ATOM 640 C CA . SER A 1 84 ? -5.082 1.751 15.061 1.00 88.25 84 SER A CA 1
ATOM 641 C C . SER A 1 84 ? -4.841 2.037 13.576 1.00 88.25 84 SER A C 1
ATOM 643 O O . SER A 1 84 ? -3.889 1.510 13.007 1.00 88.25 84 SER A O 1
ATOM 645 N N . VAL A 1 85 ? -5.693 2.845 12.939 1.00 85.62 85 VAL A N 1
ATOM 646 C CA . VAL A 1 85 ? -5.561 3.218 11.524 1.00 85.62 85 VAL A CA 1
ATOM 647 C C . VAL A 1 85 ? -4.634 4.423 11.383 1.00 85.62 85 VAL A C 1
ATOM 649 O O . VAL A 1 85 ? -3.718 4.405 10.561 1.00 85.62 85 VAL A O 1
ATOM 652 N N . LEU A 1 86 ? -4.840 5.454 12.204 1.00 90.31 86 LEU A N 1
ATOM 653 C CA . LEU A 1 86 ? -4.095 6.710 12.134 1.00 90.31 86 LEU A CA 1
ATOM 654 C C . LEU A 1 86 ? -2.638 6.563 12.590 1.00 90.31 86 LEU A C 1
ATOM 656 O O . LEU A 1 86 ? -1.782 7.295 12.099 1.00 90.31 86 LEU A O 1
ATOM 660 N N . ALA A 1 87 ? -2.317 5.578 13.435 1.00 92.19 87 ALA A N 1
ATOM 661 C CA . ALA A 1 87 ? -0.945 5.301 13.873 1.00 92.19 87 ALA A CA 1
ATOM 662 C C . ALA A 1 87 ? 0.026 4.956 12.724 1.00 92.19 87 ALA A C 1
ATOM 664 O O . ALA A 1 87 ? 1.242 5.080 12.887 1.00 92.19 87 ALA A O 1
ATOM 665 N N . PHE A 1 88 ? -0.482 4.530 11.561 1.00 89.31 88 PHE A N 1
ATOM 666 C CA . PHE A 1 88 ? 0.347 4.241 10.386 1.00 89.31 88 PHE A CA 1
ATOM 667 C C . PHE A 1 88 ? 0.692 5.483 9.563 1.00 89.31 88 PHE A C 1
ATOM 669 O O . PHE A 1 88 ? 1.697 5.469 8.859 1.00 89.31 88 PHE A O 1
ATOM 676 N N . VAL A 1 89 ? -0.092 6.560 9.661 1.00 93.19 89 VAL A N 1
ATOM 677 C CA . VAL A 1 89 ? 0.136 7.792 8.892 1.00 93.19 89 VAL A CA 1
ATOM 678 C C . VAL A 1 89 ? 1.547 8.361 9.101 1.00 93.19 89 VAL A C 1
ATOM 680 O O . VAL A 1 89 ? 2.259 8.480 8.104 1.00 93.19 89 VAL A O 1
ATOM 683 N N . PRO A 1 90 ? 2.021 8.616 10.340 1.00 95.12 90 PRO A N 1
ATOM 684 C CA . PRO A 1 90 ? 3.367 9.159 10.542 1.00 95.12 90 PRO A CA 1
ATOM 685 C C . PRO A 1 90 ? 4.476 8.201 10.080 1.00 95.12 90 PRO A C 1
ATOM 687 O O . PRO A 1 90 ? 5.539 8.641 9.653 1.00 95.12 90 PRO A O 1
ATOM 690 N N . GLN A 1 91 ? 4.238 6.885 10.124 1.00 93.69 91 GLN A N 1
ATOM 691 C CA . GLN A 1 91 ? 5.203 5.893 9.633 1.00 93.69 91 GLN A CA 1
ATOM 692 C C . GLN A 1 91 ? 5.342 5.960 8.106 1.00 93.69 91 GLN A C 1
ATOM 694 O O . GLN A 1 91 ? 6.447 5.852 7.577 1.00 93.69 91 GLN A O 1
ATOM 699 N N . ILE A 1 92 ? 4.227 6.160 7.397 1.00 93.62 92 ILE A N 1
ATOM 700 C CA . ILE A 1 92 ? 4.217 6.316 5.939 1.00 93.62 92 ILE A CA 1
ATOM 701 C C . ILE A 1 92 ? 4.886 7.637 5.549 1.00 93.62 92 ILE A C 1
ATOM 703 O O . ILE A 1 92 ? 5.718 7.635 4.646 1.00 93.62 92 ILE A O 1
ATOM 707 N N . GLU A 1 93 ? 4.585 8.737 6.245 1.00 95.50 93 GLU A N 1
ATOM 708 C CA . GLU A 1 93 ? 5.246 10.034 6.024 1.00 95.50 93 GLU A CA 1
ATOM 709 C C . GLU A 1 93 ? 6.766 9.913 6.170 1.00 95.50 93 GLU A C 1
ATOM 711 O O . GLU A 1 93 ? 7.504 10.267 5.250 1.00 95.50 93 GLU A O 1
ATOM 716 N N . GLN A 1 94 ? 7.232 9.300 7.262 1.00 96.38 94 GLN A N 1
ATOM 717 C CA . GLN A 1 94 ? 8.657 9.076 7.496 1.00 96.38 94 GLN A CA 1
ATOM 718 C C . GLN A 1 94 ? 9.303 8.214 6.400 1.00 96.38 94 GLN A C 1
ATOM 720 O O . GLN A 1 94 ? 10.401 8.521 5.934 1.00 96.38 94 GLN A O 1
ATOM 725 N N . ALA A 1 95 ? 8.641 7.139 5.966 1.00 95.50 95 ALA A N 1
ATOM 726 C CA . ALA A 1 95 ? 9.154 6.288 4.893 1.00 95.50 95 ALA A CA 1
ATOM 727 C C . ALA A 1 95 ? 9.253 7.048 3.558 1.00 95.50 95 ALA A C 1
ATOM 729 O O . ALA A 1 95 ? 10.223 6.882 2.816 1.00 95.50 95 ALA A O 1
ATOM 730 N N . MET A 1 96 ? 8.277 7.912 3.259 1.00 95.25 96 MET A N 1
ATOM 731 C CA . MET A 1 96 ? 8.303 8.758 2.064 1.00 95.25 96 MET A CA 1
ATOM 732 C C . MET A 1 96 ? 9.459 9.763 2.099 1.00 95.25 96 MET A C 1
ATOM 734 O O . MET A 1 96 ? 10.155 9.908 1.094 1.00 95.25 96 MET A O 1
ATOM 738 N N . GLU A 1 97 ? 9.697 10.409 3.242 1.00 95.62 97 GLU A N 1
ATOM 739 C CA . GLU A 1 97 ? 10.821 11.338 3.431 1.00 95.62 97 GLU A CA 1
ATOM 740 C C . GLU A 1 97 ? 12.178 10.638 3.275 1.00 95.62 97 GLU A C 1
ATOM 742 O O . GLU A 1 97 ? 13.081 11.163 2.622 1.00 95.62 97 GLU A O 1
ATOM 747 N N . GLN A 1 98 ? 12.324 9.426 3.820 1.00 96.81 98 GLN A N 1
ATOM 748 C CA . GLN A 1 98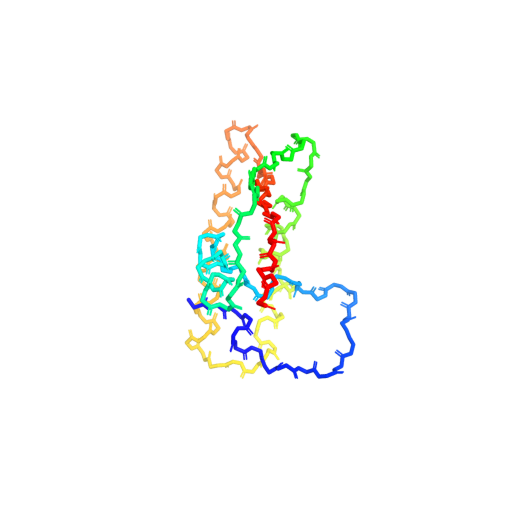 ? 13.548 8.632 3.676 1.00 96.81 98 GLN A CA 1
ATOM 749 C C . GLN A 1 98 ? 13.839 8.280 2.216 1.00 96.81 98 GLN A C 1
ATOM 751 O O . GLN A 1 98 ? 14.991 8.360 1.787 1.00 96.81 98 GLN A O 1
ATOM 756 N N . LEU A 1 99 ? 12.809 7.912 1.446 1.00 95.19 99 LEU A N 1
ATOM 757 C CA . LEU A 1 99 ? 12.952 7.642 0.015 1.00 95.19 99 LEU A CA 1
ATOM 758 C C . LEU A 1 99 ? 13.393 8.898 -0.738 1.00 95.19 99 LEU A C 1
ATOM 760 O O . LEU A 1 99 ? 14.323 8.828 -1.539 1.00 95.19 99 LEU A O 1
ATOM 764 N N . GLU A 1 100 ? 12.782 10.045 -0.444 1.00 93.62 100 GLU A N 1
ATOM 765 C CA . GLU A 1 100 ? 13.152 11.320 -1.062 1.00 93.62 100 GLU A CA 1
ATOM 766 C C . GLU A 1 100 ? 14.600 11.717 -0.738 1.00 93.62 100 GLU A C 1
ATOM 768 O O . GLU A 1 100 ? 15.346 12.101 -1.642 1.00 93.62 100 GLU A O 1
ATOM 773 N N . TYR A 1 101 ? 15.038 11.531 0.512 1.00 95.94 101 TYR A N 1
ATOM 774 C CA . TYR A 1 101 ? 16.410 11.811 0.949 1.00 95.94 101 TYR A CA 1
ATOM 775 C C . TYR A 1 101 ? 17.467 11.022 0.161 1.00 95.94 101 TYR A C 1
ATOM 777 O O . TYR A 1 101 ? 18.524 11.561 -0.168 1.00 95.94 101 TYR A O 1
ATOM 785 N N . VAL A 1 102 ? 17.187 9.758 -0.178 1.00 96.56 102 VAL A N 1
ATOM 786 C CA . VAL A 1 102 ? 18.105 8.910 -0.965 1.00 96.56 102 VAL A CA 1
ATOM 787 C C . VAL A 1 102 ? 17.896 9.027 -2.481 1.00 96.56 102 VAL A C 1
ATOM 789 O O . VAL A 1 102 ? 18.491 8.266 -3.243 1.00 96.56 102 VAL A O 1
ATOM 792 N N . GLY A 1 103 ? 17.053 9.957 -2.940 1.00 94.00 103 GLY A N 1
ATOM 793 C CA . GLY A 1 103 ? 16.731 10.131 -4.360 1.00 94.00 103 GLY A CA 1
ATOM 794 C C . GLY A 1 103 ? 15.867 9.011 -4.953 1.00 94.00 103 GLY A C 1
ATOM 795 O O . GLY A 1 103 ? 15.743 8.909 -6.174 1.00 94.00 103 GLY A O 1
ATOM 796 N N . ALA A 1 104 ? 15.265 8.177 -4.106 1.00 92.81 104 ALA A N 1
ATOM 797 C CA . ALA A 1 104 ? 14.304 7.155 -4.489 1.00 92.81 104 ALA A CA 1
ATOM 798 C C . ALA A 1 104 ? 12.869 7.708 -4.460 1.00 92.81 104 ALA A C 1
ATOM 800 O O . ALA A 1 104 ? 12.595 8.839 -4.055 1.00 92.81 104 ALA A O 1
ATOM 801 N N . ARG A 1 105 ? 11.918 6.901 -4.932 1.00 89.56 105 ARG A N 1
ATOM 802 C CA . ARG A 1 105 ? 10.491 7.240 -4.937 1.00 89.56 105 ARG A CA 1
ATOM 803 C C . ARG A 1 105 ? 9.678 6.051 -4.464 1.00 89.56 105 ARG A C 1
ATOM 805 O O . ARG A 1 105 ? 10.114 4.911 -4.589 1.00 89.56 105 ARG A O 1
ATOM 812 N N . VAL A 1 106 ? 8.474 6.332 -3.974 1.00 93.38 106 VAL A N 1
ATOM 813 C CA . VAL A 1 106 ? 7.475 5.290 -3.723 1.00 93.38 106 VAL A CA 1
ATOM 814 C C . VAL A 1 106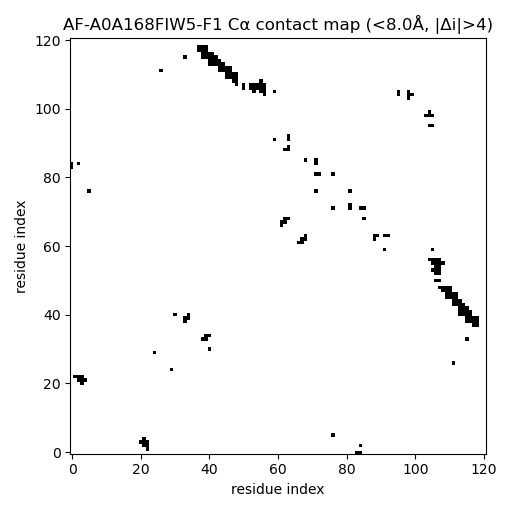 ? 7.157 4.598 -5.047 1.00 93.38 106 VAL A C 1
ATOM 816 O O . VAL A 1 106 ? 6.746 5.255 -6.006 1.00 93.38 106 VAL A O 1
ATOM 819 N N . THR A 1 107 ? 7.370 3.286 -5.094 1.00 91.88 107 THR A N 1
ATOM 820 C CA . THR A 1 107 ? 7.084 2.445 -6.256 1.00 91.88 107 THR A CA 1
ATOM 821 C C . THR A 1 107 ? 5.693 1.831 -6.149 1.00 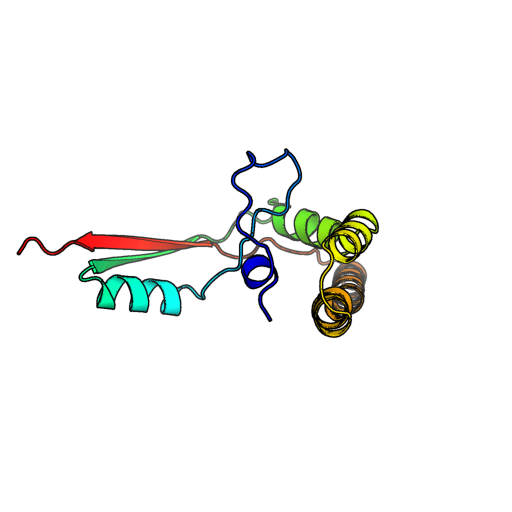91.88 107 THR A C 1
ATOM 823 O O . THR A 1 107 ? 5.122 1.699 -5.066 1.00 91.88 107 THR A O 1
ATOM 826 N N . THR A 1 108 ? 5.124 1.465 -7.295 1.00 91.88 108 THR A N 1
ATOM 827 C CA . THR A 1 108 ? 3.867 0.714 -7.333 1.00 91.88 108 THR A CA 1
ATOM 828 C C . THR A 1 108 ? 4.148 -0.758 -7.030 1.00 91.88 108 THR A C 1
ATOM 830 O O . THR A 1 108 ? 5.128 -1.315 -7.524 1.00 91.88 108 THR A O 1
ATOM 833 N N . MET A 1 109 ? 3.307 -1.378 -6.198 1.00 89.81 109 MET A N 1
ATOM 834 C CA . MET A 1 109 ? 3.446 -2.788 -5.828 1.00 89.81 109 MET A CA 1
ATOM 835 C C . MET A 1 109 ? 3.238 -3.710 -7.033 1.00 89.81 109 MET A C 1
ATOM 837 O O . MET A 1 109 ? 2.502 -3.386 -7.966 1.00 89.81 109 MET A O 1
ATOM 841 N N . GLU A 1 110 ? 3.853 -4.890 -6.985 1.00 90.94 110 GLU A N 1
ATOM 842 C CA . GLU A 1 110 ? 3.606 -5.924 -7.982 1.00 90.94 110 GLU A CA 1
ATOM 843 C C . GLU A 1 110 ? 2.168 -6.450 -7.913 1.00 90.94 110 GLU A C 1
ATOM 845 O O . GLU A 1 110 ? 1.566 -6.549 -6.841 1.00 90.94 110 GLU A O 1
ATOM 850 N N . VAL A 1 111 ? 1.624 -6.822 -9.071 1.00 89.38 111 VAL A N 1
ATOM 851 C CA . VAL A 1 111 ? 0.265 -7.354 -9.179 1.00 89.38 111 VAL A CA 1
ATOM 852 C C . VAL A 1 111 ? 0.321 -8.864 -9.343 1.00 89.38 111 VAL A C 1
ATOM 854 O O . VAL A 1 111 ? 0.774 -9.388 -10.361 1.00 89.38 111 VAL A O 1
ATOM 857 N N . ALA A 1 112 ? -0.185 -9.572 -8.342 1.00 90.88 112 ALA A N 1
ATOM 858 C CA . ALA A 1 112 ? -0.419 -11.005 -8.410 1.00 90.88 112 ALA A CA 1
ATOM 859 C C . ALA A 1 112 ? -1.664 -11.328 -9.253 1.00 90.88 112 ALA A C 1
ATOM 861 O O . ALA A 1 112 ? -2.717 -10.711 -9.086 1.00 90.88 112 ALA A O 1
ATOM 862 N N . TRP A 1 113 ? -1.576 -12.345 -10.112 1.00 93.44 113 TRP A N 1
ATOM 863 C CA . TRP A 1 113 ? -2.721 -12.878 -10.854 1.00 93.44 113 TRP A CA 1
ATOM 864 C C . TRP A 1 113 ? -2.760 -14.404 -10.807 1.00 93.44 113 TRP A C 1
ATOM 866 O O . TRP A 1 113 ? -1.729 -15.078 -10.745 1.00 93.44 113 TRP A O 1
ATOM 876 N N . ALA A 1 114 ? -3.966 -14.962 -10.881 1.00 95.00 114 ALA A N 1
ATOM 877 C CA . ALA A 1 114 ? -4.183 -16.393 -11.021 1.00 95.00 114 ALA A CA 1
ATOM 878 C C . ALA A 1 114 ? -5.360 -16.675 -11.955 1.00 95.00 114 ALA A C 1
ATOM 880 O O . ALA A 1 114 ? -6.351 -15.949 -11.963 1.00 95.00 114 ALA A O 1
ATOM 881 N N . VAL A 1 115 ? -5.239 -17.749 -12.727 1.00 95.75 115 VAL A N 1
ATOM 882 C CA . VAL A 1 115 ? -6.323 -18.336 -13.513 1.00 95.75 115 VAL A CA 1
ATOM 883 C C . VAL A 1 115 ? -6.827 -19.548 -12.745 1.00 95.75 115 VAL A C 1
ATOM 885 O O . VAL A 1 115 ? -6.057 -20.461 -12.433 1.00 95.75 115 VAL A O 1
ATOM 888 N N . LEU A 1 116 ? -8.118 -19.523 -12.431 1.00 95.88 116 LEU A N 1
ATOM 889 C CA . LEU A 1 116 ? -8.811 -20.578 -11.710 1.00 95.88 116 LEU A CA 1
ATOM 890 C C . LEU A 1 116 ? -9.693 -21.36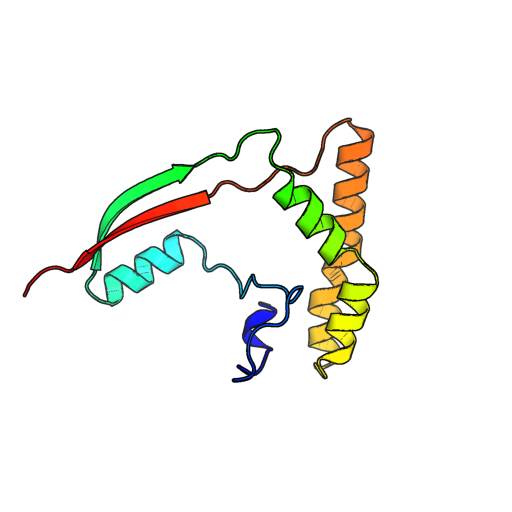4 -12.675 1.00 95.88 116 LEU A C 1
ATOM 892 O O . LEU A 1 116 ? -10.398 -20.779 -13.496 1.00 95.88 116 LEU A O 1
ATOM 896 N N . GLU A 1 117 ? -9.687 -22.680 -12.533 1.00 95.88 117 GLU A N 1
ATOM 897 C CA . GLU A 1 117 ? -10.560 -23.583 -13.273 1.00 95.88 117 GLU A CA 1
ATOM 898 C C . GLU A 1 117 ? -11.490 -24.292 -12.302 1.00 95.88 117 GLU A C 1
ATOM 900 O O . GLU A 1 117 ? -11.086 -24.717 -11.217 1.00 95.88 117 GLU A O 1
ATOM 905 N N . ARG A 1 118 ? -12.760 -24.399 -12.685 1.00 88.94 118 ARG A N 1
ATOM 906 C CA . ARG A 1 118 ? -13.736 -25.167 -11.926 1.00 88.94 118 ARG A CA 1
ATOM 907 C C . ARG A 1 118 ? -13.722 -26.583 -12.466 1.00 88.94 118 ARG A C 1
ATOM 909 O O . ARG A 1 118 ? -13.992 -26.781 -13.650 1.00 88.94 118 ARG A O 1
ATOM 916 N N . GLN A 1 119 ? -13.427 -27.552 -11.610 1.00 74.94 119 GLN A N 1
ATOM 917 C CA . GLN A 1 119 ? -13.555 -28.948 -12.003 1.00 74.94 119 GLN A CA 1
ATOM 918 C C . GLN A 1 119 ? -15.035 -29.217 -12.297 1.00 74.94 119 GLN A C 1
ATOM 920 O O . GLN A 1 119 ? -15.895 -28.991 -11.443 1.00 74.94 119 GLN A O 1
ATOM 925 N N . GLN A 1 120 ? -15.341 -29.607 -13.537 1.00 65.94 120 GLN A N 1
ATOM 926 C CA . GLN A 1 120 ? -16.661 -30.135 -13.863 1.00 65.94 120 GLN A CA 1
ATOM 927 C C . GLN A 1 120 ? -16.782 -31.476 -13.140 1.00 65.94 120 GLN A C 1
ATOM 929 O O . GLN A 1 120 ? -15.983 -32.378 -13.385 1.00 65.94 120 GLN A O 1
ATOM 934 N N . VAL A 1 121 ? -17.721 -31.544 -12.197 1.00 59.59 121 VAL A N 1
ATOM 935 C CA . VAL A 1 121 ? -18.179 -32.802 -11.598 1.00 59.59 121 VAL A CA 1
ATOM 936 C C . VAL A 1 121 ? -19.087 -33.500 -12.596 1.00 59.59 121 VAL A C 1
ATOM 938 O O . VAL A 1 121 ? -19.940 -32.787 -13.176 1.00 59.59 121 VAL A O 1
#

Radius of gyration: 17.96 Å; Cα contacts (8 Å, |Δi|>4): 104; chains: 1; bounding box: 44×48×35 Å